Protein AF-A0A7C9U382-F1 (afdb_monomer_lite)

pLDDT: mean 83.64, std 16.19, range [42.72, 97.81]

Foldseek 3Di:
DCLCVPQPDDLVRLCVQLVHDSVVSVCLVVLVDADPDDPVSLVSNCVSSVHDPLVSCCSNPVVPNDDPVVVVVVVVVVVVVVVVPDDDDPPPDD

Secondary structure (DSSP, 8-state):
--SGGG--S-HHHHHHHHTS-HHHHHHHHTTS------HHHHHHHHHHHT--HHHHHHHH-GGG---HHHHHHHHHHHHHHHHTT---------

Sequence (94 aa):
MEYFSKVSFSQEEIASFVGVNRNTVSEWRNGRSIPNLDPARTARLCIAMKCSLQELVDLFQPEESTPSLELHEELEKITSKRKKRGRPFKKEES

Structure (mmCIF, N/CA/C/O backbone):
data_AF-A0A7C9U382-F1
#
_entry.id   AF-A0A7C9U382-F1
#
loop_
_atom_site.group_PDB
_atom_site.id
_atom_site.type_symbol
_atom_site.label_atom_id
_atom_site.label_alt_id
_atom_site.label_comp_id
_atom_site.label_asym_id
_atom_site.label_entity_id
_atom_site.label_seq_id
_atom_site.pdbx_PDB_ins_code
_atom_site.Cartn_x
_atom_site.Cartn_y
_atom_site.Cartn_z
_atom_site.occupancy
_atom_site.B_iso_or_equiv
_atom_site.auth_seq_id
_atom_site.auth_comp_id
_atom_site.auth_asym_id
_atom_site.auth_atom_id
_atom_site.pdbx_PDB_model_num
ATOM 1 N N . MET A 1 1 ? -10.417 -0.365 -13.628 1.00 55.59 1 MET A N 1
ATOM 2 C CA . MET A 1 1 ? -10.229 0.574 -12.502 1.00 55.59 1 MET A CA 1
ATOM 3 C C . MET A 1 1 ? -9.878 1.962 -13.033 1.00 55.59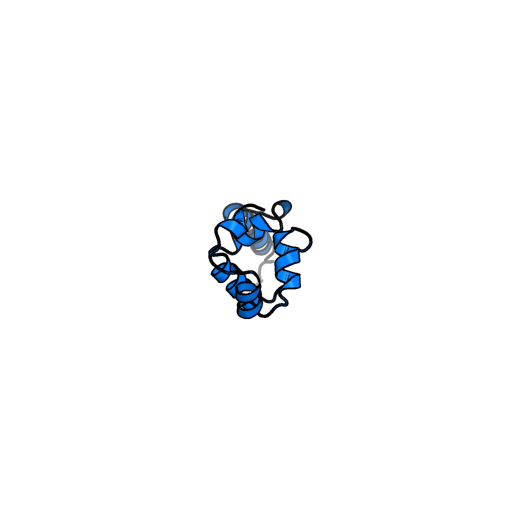 1 MET A C 1
ATOM 5 O O . MET A 1 1 ? -8.775 2.151 -13.534 1.00 55.59 1 MET A O 1
ATOM 9 N N . GLU A 1 2 ? -10.799 2.925 -12.943 1.00 55.25 2 GLU A N 1
ATOM 10 C CA . GLU A 1 2 ? -10.603 4.323 -13.388 1.00 55.25 2 GLU A CA 1
ATOM 11 C C . GLU A 1 2 ? -9.705 5.165 -12.458 1.00 55.25 2 GLU A C 1
ATOM 13 O O . GLU A 1 2 ? -9.418 6.319 -12.752 1.00 55.25 2 GLU A O 1
ATOM 18 N N . TYR A 1 3 ? -9.239 4.625 -11.328 1.00 61.91 3 TYR A N 1
ATOM 19 C CA . TYR A 1 3 ? -8.461 5.406 -10.359 1.00 61.91 3 TYR A CA 1
ATOM 20 C C . TYR A 1 3 ? -7.013 5.651 -10.818 1.00 61.91 3 TYR A C 1
ATOM 22 O O . TYR A 1 3 ? -6.491 6.759 -10.720 1.00 61.91 3 TYR A O 1
ATOM 30 N N . PHE A 1 4 ? -6.376 4.645 -11.428 1.00 65.81 4 PHE A N 1
ATOM 31 C CA . PHE A 1 4 ? -4.997 4.757 -11.920 1.00 65.81 4 PHE A CA 1
ATOM 32 C C . PHE A 1 4 ? -4.833 5.664 -13.145 1.00 65.81 4 PHE A C 1
ATOM 34 O O . PHE A 1 4 ? -3.707 6.035 -13.459 1.00 65.81 4 PHE A O 1
ATOM 41 N N . SER A 1 5 ? -5.909 6.019 -13.855 1.00 60.88 5 SER A N 1
ATOM 42 C CA . SER A 1 5 ? -5.825 6.959 -14.984 1.00 60.88 5 SER A CA 1
ATOM 43 C C . SER A 1 5 ? -5.667 8.414 -14.535 1.00 60.88 5 SER A C 1
ATOM 45 O O . SER A 1 5 ? -5.241 9.245 -15.330 1.00 60.88 5 SER A O 1
ATOM 47 N N . LYS A 1 6 ? -5.966 8.721 -13.265 1.00 67.38 6 LYS A N 1
ATOM 48 C CA . LYS A 1 6 ? -5.792 10.055 -12.668 1.00 67.38 6 LYS A CA 1
ATOM 49 C C . LYS A 1 6 ? -4.397 10.268 -12.068 1.00 67.38 6 LYS A C 1
ATOM 51 O O . LYS A 1 6 ? -4.067 11.381 -11.661 1.00 67.38 6 LYS A O 1
ATOM 56 N N . VAL A 1 7 ? -3.579 9.217 -12.005 1.00 75.31 7 VAL A N 1
ATOM 57 C CA . VAL A 1 7 ? -2.209 9.276 -11.486 1.00 75.31 7 VAL A CA 1
ATOM 58 C C . VAL A 1 7 ? -1.265 9.667 -12.624 1.00 75.31 7 VAL A C 1
ATOM 60 O O . VAL A 1 7 ? -1.318 9.096 -13.707 1.00 75.31 7 VAL A O 1
ATOM 63 N N . SER A 1 8 ? -0.387 10.642 -12.379 1.00 77.06 8 SER A N 1
ATOM 64 C CA . SER A 1 8 ? 0.557 11.165 -13.380 1.00 77.06 8 SER A CA 1
ATOM 65 C C . SER A 1 8 ? 1.748 10.244 -13.665 1.00 77.06 8 SER A C 1
ATOM 67 O O . SER A 1 8 ? 2.482 10.488 -14.615 1.00 77.06 8 SER A O 1
ATOM 69 N N . PHE A 1 9 ? 1.964 9.220 -12.840 1.00 85.31 9 PHE A N 1
ATOM 70 C CA . PHE A 1 9 ? 3.092 8.300 -12.956 1.00 85.31 9 PHE A CA 1
ATOM 71 C C . PHE A 1 9 ? 2.772 7.115 -13.874 1.00 85.31 9 PHE A C 1
ATOM 73 O O . PHE A 1 9 ? 1.695 6.515 -13.813 1.00 85.31 9 PHE A O 1
ATOM 80 N N . SER A 1 10 ? 3.751 6.726 -14.684 1.00 90.75 10 SER A N 1
ATOM 81 C CA . SER A 1 10 ? 3.739 5.480 -15.445 1.00 90.75 10 SER A CA 1
ATOM 82 C C . SER A 1 10 ? 3.840 4.248 -14.532 1.00 90.75 10 SER A C 1
ATOM 84 O O . SER A 1 10 ? 4.224 4.323 -13.364 1.00 90.75 10 SER A O 1
ATOM 86 N N . GLN A 1 11 ? 3.518 3.065 -15.072 1.00 90.69 11 GLN A N 1
ATOM 87 C CA . GLN A 1 11 ? 3.661 1.806 -14.324 1.00 90.69 11 GLN A CA 1
ATOM 88 C C . GLN A 1 11 ? 5.114 1.539 -13.908 1.00 90.69 11 GLN A C 1
ATOM 90 O O . GLN A 1 11 ? 5.340 0.973 -12.843 1.00 90.69 11 GLN A O 1
ATOM 95 N N . GLU A 1 12 ? 6.080 1.931 -14.741 1.00 95.12 12 GLU A N 1
ATOM 96 C CA . GLU A 1 12 ? 7.515 1.775 -14.475 1.00 95.12 12 GLU A CA 1
ATOM 97 C C . GLU A 1 12 ? 7.988 2.703 -13.360 1.00 95.12 12 GLU A C 1
ATOM 99 O O . GLU A 1 12 ? 8.697 2.254 -12.462 1.00 95.12 12 GLU A O 1
ATOM 104 N N . GLU A 1 13 ? 7.536 3.956 -13.350 1.00 95.25 13 GLU A N 1
ATOM 105 C CA . GLU A 1 13 ? 7.863 4.902 -12.279 1.00 95.25 13 GLU A CA 1
ATOM 106 C C . GLU A 1 13 ? 7.273 4.460 -10.937 1.00 95.25 13 GLU A C 1
ATOM 108 O O . GLU A 1 13 ? 7.981 4.457 -9.931 1.00 95.25 13 GLU A O 1
ATOM 113 N N . ILE A 1 14 ? 6.010 4.010 -10.918 1.00 94.44 14 ILE A N 1
ATOM 114 C CA . ILE A 1 14 ? 5.380 3.469 -9.702 1.00 94.44 14 ILE A CA 1
ATOM 115 C C . ILE A 1 14 ? 6.150 2.238 -9.217 1.00 94.44 14 ILE A C 1
ATOM 117 O O . ILE A 1 14 ? 6.473 2.135 -8.034 1.00 94.44 14 ILE A O 1
ATOM 121 N N . ALA A 1 15 ? 6.478 1.316 -10.125 1.00 96.19 15 ALA A N 1
ATOM 122 C CA . ALA A 1 15 ? 7.205 0.097 -9.794 1.00 96.19 15 ALA A CA 1
ATOM 123 C C . ALA A 1 15 ? 8.586 0.404 -9.202 1.00 96.19 15 ALA A C 1
ATOM 125 O O . ALA A 1 15 ? 8.923 -0.102 -8.131 1.00 96.19 15 ALA A O 1
ATOM 126 N N . SER A 1 16 ? 9.344 1.295 -9.845 1.00 97.56 16 SER A N 1
ATOM 127 C CA . SER A 1 16 ? 10.659 1.725 -9.374 1.00 97.56 16 SER A CA 1
ATOM 128 C C . SER A 1 16 ? 10.581 2.434 -8.022 1.00 97.56 16 SER A C 1
ATOM 130 O O . SER A 1 16 ? 11.414 2.189 -7.152 1.00 97.56 16 SER A O 1
ATOM 132 N N . PHE A 1 17 ? 9.588 3.304 -7.821 1.00 96.56 17 PHE A N 1
ATOM 133 C CA . PHE A 1 17 ? 9.432 4.051 -6.575 1.00 96.56 17 PHE A CA 1
ATOM 134 C C . PHE A 1 17 ? 9.069 3.134 -5.400 1.00 96.56 17 PHE A C 1
ATOM 136 O O . PHE A 1 17 ? 9.689 3.195 -4.333 1.00 96.56 17 PHE A O 1
ATOM 143 N N . VAL A 1 18 ? 8.099 2.240 -5.604 1.00 96.62 18 VAL A N 1
ATOM 144 C CA . VAL A 1 18 ? 7.639 1.280 -4.588 1.00 96.62 18 VAL A CA 1
ATOM 145 C C . VAL A 1 18 ? 8.666 0.161 -4.362 1.00 96.62 18 VAL A C 1
ATOM 147 O O . VAL A 1 18 ? 8.746 -0.379 -3.260 1.00 96.62 18 VAL A O 1
ATOM 150 N N . GLY A 1 19 ? 9.501 -0.144 -5.359 1.00 97.31 19 GLY A N 1
ATOM 151 C CA . GLY A 1 19 ? 10.505 -1.208 -5.302 1.00 97.31 19 GLY A CA 1
ATOM 152 C C . GLY A 1 19 ? 9.936 -2.583 -5.659 1.00 97.31 19 GLY A C 1
ATOM 153 O O . GLY A 1 19 ? 10.247 -3.571 -4.997 1.00 97.31 19 GLY A O 1
ATOM 154 N N . VAL A 1 20 ? 9.074 -2.642 -6.676 1.00 97.44 20 VAL A N 1
ATOM 155 C CA . VAL A 1 20 ? 8.471 -3.877 -7.206 1.00 97.44 20 VAL A CA 1
ATOM 156 C C . VAL A 1 20 ? 8.696 -3.989 -8.712 1.00 97.44 20 VAL A C 1
ATOM 158 O O . VAL A 1 20 ? 9.157 -3.052 -9.358 1.00 97.44 20 VAL A O 1
ATOM 161 N N . ASN A 1 21 ? 8.342 -5.130 -9.301 1.00 97.00 21 ASN A N 1
ATOM 162 C CA . ASN A 1 21 ? 8.393 -5.292 -10.751 1.00 97.00 21 ASN A CA 1
ATOM 163 C C . ASN A 1 21 ? 7.242 -4.538 -11.433 1.00 97.00 21 ASN A C 1
ATOM 165 O O . ASN A 1 21 ? 6.114 -4.521 -10.938 1.00 97.00 21 ASN A O 1
ATOM 169 N N . ARG A 1 22 ? 7.485 -4.007 -12.640 1.00 96.25 22 ARG A N 1
ATOM 170 C CA . ARG A 1 22 ? 6.438 -3.393 -13.482 1.00 96.25 22 ARG A CA 1
ATOM 171 C C . ARG A 1 22 ? 5.224 -4.314 -13.654 1.00 96.25 22 ARG A C 1
ATOM 173 O O . ARG A 1 22 ? 4.087 -3.850 -13.601 1.00 96.25 22 ARG A O 1
ATOM 180 N N . ASN A 1 23 ? 5.458 -5.618 -13.842 1.00 96.50 23 ASN A N 1
ATOM 181 C CA . ASN A 1 23 ? 4.376 -6.588 -14.008 1.00 96.50 23 ASN A CA 1
ATOM 182 C C . ASN A 1 23 ? 3.461 -6.643 -12.776 1.00 96.50 23 ASN A C 1
ATOM 184 O O . ASN A 1 23 ? 2.249 -6.685 -12.934 1.00 96.50 23 ASN A O 1
ATOM 188 N N . THR A 1 24 ? 4.021 -6.536 -11.569 1.00 96.38 24 THR A N 1
ATOM 189 C CA . THR A 1 24 ? 3.256 -6.483 -10.316 1.00 96.38 24 THR A CA 1
ATOM 190 C C . THR A 1 24 ? 2.292 -5.294 -10.305 1.00 96.38 24 THR A C 1
ATOM 192 O O . THR A 1 24 ? 1.106 -5.464 -10.042 1.00 96.38 24 THR A O 1
ATOM 195 N N . VAL A 1 25 ? 2.757 -4.103 -10.702 1.00 94.81 25 VAL A N 1
ATOM 196 C CA . VAL A 1 25 ? 1.892 -2.914 -10.833 1.00 94.81 25 VAL A CA 1
ATOM 197 C C . VAL A 1 25 ? 0.822 -3.117 -11.908 1.00 94.81 25 VAL A C 1
ATOM 199 O O . VAL A 1 25 ? -0.319 -2.687 -11.744 1.00 94.81 25 VAL A O 1
ATOM 202 N N . SER A 1 26 ? 1.159 -3.785 -13.012 1.00 93.62 26 SER A N 1
ATOM 203 C CA . SER A 1 26 ? 0.184 -4.131 -14.050 1.00 93.62 26 SER A CA 1
ATOM 204 C C . SER A 1 26 ? -0.904 -5.066 -13.517 1.00 93.62 26 SER A C 1
ATOM 206 O O . SER A 1 26 ? -2.083 -4.855 -13.795 1.00 93.62 26 SER A O 1
ATOM 208 N N . GLU A 1 27 ? -0.553 -6.078 -12.726 1.00 95.00 27 GLU A N 1
ATOM 209 C CA . GLU A 1 27 ? -1.533 -6.976 -12.111 1.00 95.00 27 GLU A CA 1
ATOM 210 C C . GLU A 1 27 ? -2.455 -6.249 -11.134 1.00 95.00 27 GLU A C 1
ATOM 212 O O . GLU A 1 27 ? -3.671 -6.400 -11.255 1.00 95.00 27 GLU A O 1
ATOM 217 N N . TRP A 1 28 ? -1.909 -5.382 -10.278 1.00 94.38 28 TRP A N 1
ATOM 218 C CA . TRP A 1 28 ? -2.692 -4.527 -9.380 1.00 94.38 28 TRP A CA 1
ATOM 219 C C . TRP A 1 28 ? -3.699 -3.664 -10.141 1.00 94.38 28 TRP A C 1
ATOM 221 O O . TRP A 1 28 ? -4.887 -3.657 -9.833 1.00 94.38 28 TRP A O 1
ATOM 231 N N . ARG A 1 29 ? -3.255 -2.984 -11.204 1.00 89.56 29 ARG A N 1
ATOM 232 C CA . ARG A 1 29 ? -4.121 -2.117 -12.024 1.00 89.56 29 ARG A CA 1
ATOM 233 C C . ARG A 1 29 ? -5.253 -2.861 -12.724 1.00 89.56 29 ARG A C 1
ATOM 235 O O . ARG A 1 29 ? -6.298 -2.270 -12.999 1.00 89.56 29 ARG A O 1
ATOM 242 N N . ASN A 1 30 ? -5.020 -4.128 -13.049 1.00 90.38 30 ASN A N 1
ATOM 243 C CA . ASN A 1 30 ? -5.999 -5.001 -13.682 1.00 90.38 30 ASN A CA 1
ATOM 244 C C . ASN A 1 30 ? -6.850 -5.773 -12.659 1.00 90.38 30 ASN A C 1
ATOM 246 O O . ASN A 1 30 ? -7.667 -6.589 -13.072 1.00 90.38 30 ASN A O 1
ATOM 250 N N . GLY A 1 31 ? -6.658 -5.548 -11.353 1.00 90.00 31 GLY A N 1
ATOM 251 C CA . GLY A 1 31 ? -7.369 -6.266 -10.292 1.00 90.00 31 GLY A CA 1
ATOM 252 C C . GLY A 1 31 ? -7.040 -7.758 -10.226 1.00 90.00 31 GLY A C 1
ATOM 253 O O . GLY A 1 31 ? -7.840 -8.536 -9.722 1.00 90.00 31 GLY A O 1
ATOM 254 N N . ARG A 1 32 ? -5.889 -8.179 -10.769 1.00 93.25 32 ARG A N 1
ATOM 255 C CA . ARG A 1 32 ? -5.457 -9.589 -10.760 1.00 93.25 32 ARG A CA 1
ATOM 256 C C . ARG A 1 32 ? -4.793 -10.000 -9.448 1.00 93.25 32 ARG A C 1
ATOM 258 O O . ARG A 1 32 ? -4.721 -11.187 -9.155 1.00 93.25 32 ARG A O 1
ATOM 265 N N . SER A 1 33 ? -4.297 -9.036 -8.681 1.00 94.19 33 SER A N 1
ATOM 266 C CA . SER A 1 33 ? -3.690 -9.253 -7.370 1.00 94.19 33 SER A CA 1
ATOM 267 C C . SER A 1 33 ? -3.818 -8.004 -6.500 1.00 94.19 33 SER A C 1
ATOM 269 O O . SER A 1 33 ? -4.032 -6.901 -7.011 1.00 94.19 33 SER A O 1
ATOM 271 N N . ILE A 1 34 ? -3.662 -8.183 -5.188 1.00 93.50 34 ILE A N 1
ATOM 272 C CA . ILE A 1 34 ? -3.622 -7.098 -4.202 1.00 93.50 34 ILE A CA 1
ATOM 273 C C . ILE A 1 34 ? -2.171 -6.810 -3.761 1.00 93.50 34 ILE A C 1
ATOM 275 O O . ILE A 1 34 ? -1.326 -7.714 -3.803 1.00 93.50 34 ILE A O 1
ATOM 279 N N . PRO A 1 35 ? -1.833 -5.574 -3.346 1.00 93.62 35 PRO A N 1
ATOM 280 C CA . PRO A 1 35 ? -0.506 -5.252 -2.832 1.00 93.62 35 PRO A CA 1
ATOM 281 C C . PRO A 1 35 ? -0.228 -5.957 -1.499 1.00 93.62 35 PRO A C 1
ATOM 283 O O . PRO A 1 35 ? -0.792 -5.607 -0.469 1.00 93.62 35 PRO A O 1
ATOM 286 N N . ASN A 1 36 ? 0.695 -6.919 -1.506 1.00 94.56 36 ASN A N 1
ATOM 287 C CA . ASN A 1 36 ? 1.250 -7.513 -0.289 1.00 94.56 36 ASN A CA 1
ATOM 288 C C . ASN A 1 36 ? 2.644 -6.924 -0.035 1.00 94.56 36 ASN A C 1
ATOM 290 O O . ASN A 1 36 ? 3.642 -7.383 -0.596 1.00 94.56 36 ASN A O 1
ATOM 294 N N . LEU A 1 37 ? 2.691 -5.840 0.737 1.00 95.62 37 LEU A N 1
ATOM 295 C CA . LEU A 1 37 ? 3.868 -4.996 0.923 1.00 95.62 37 LEU A CA 1
ATOM 296 C C . LEU A 1 37 ? 4.144 -4.778 2.414 1.00 95.62 37 LEU A C 1
ATOM 298 O O . LEU A 1 37 ? 3.225 -4.734 3.230 1.00 95.62 37 LEU A O 1
ATOM 302 N N . ASP A 1 38 ? 5.417 -4.596 2.771 1.00 97.38 38 ASP A N 1
ATOM 303 C CA . ASP A 1 38 ? 5.775 -4.106 4.101 1.00 97.38 38 ASP A CA 1
ATOM 304 C C . ASP A 1 38 ? 5.326 -2.639 4.292 1.00 97.38 38 ASP A C 1
ATOM 306 O O . ASP A 1 38 ? 5.125 -1.923 3.303 1.00 97.38 38 ASP A O 1
ATOM 310 N N . PRO A 1 39 ? 5.213 -2.146 5.541 1.00 97.69 39 PRO A N 1
ATOM 311 C CA . PRO A 1 39 ? 4.684 -0.809 5.810 1.00 97.69 39 PRO A CA 1
ATOM 312 C C . PRO A 1 39 ? 5.405 0.328 5.074 1.00 97.69 39 PRO A C 1
ATOM 314 O O . PRO A 1 39 ? 4.761 1.294 4.662 1.00 97.69 39 PRO A O 1
ATOM 317 N N . ALA A 1 40 ? 6.725 0.224 4.868 1.00 97.81 40 ALA A N 1
ATOM 318 C CA . ALA A 1 40 ? 7.484 1.268 4.185 1.00 97.81 40 ALA A CA 1
ATOM 319 C C . ALA A 1 40 ? 7.131 1.323 2.693 1.00 97.81 40 ALA A C 1
ATOM 321 O O . ALA A 1 40 ? 6.958 2.409 2.136 1.00 97.81 40 ALA A O 1
ATOM 322 N N . ARG A 1 41 ? 6.975 0.166 2.040 1.00 97.44 41 ARG A N 1
ATOM 323 C CA . ARG A 1 41 ? 6.527 0.098 0.640 1.00 97.44 41 ARG A CA 1
ATOM 324 C C . ARG A 1 41 ? 5.057 0.473 0.481 1.00 97.44 41 ARG A C 1
ATOM 326 O O . ARG A 1 41 ? 4.730 1.169 -0.478 1.00 97.44 41 ARG A O 1
ATOM 333 N N . THR A 1 42 ? 4.194 0.101 1.426 1.00 97.12 42 THR A N 1
ATOM 334 C CA . THR A 1 42 ? 2.787 0.534 1.438 1.00 97.12 42 THR A CA 1
ATOM 335 C C . THR A 1 42 ? 2.683 2.056 1.499 1.00 97.12 42 THR A C 1
ATOM 337 O O . THR A 1 42 ? 1.971 2.652 0.696 1.00 97.12 42 THR A O 1
ATOM 340 N N . ALA A 1 43 ? 3.468 2.713 2.362 1.00 97.12 43 ALA A N 1
ATOM 341 C CA . ALA A 1 43 ? 3.504 4.174 2.430 1.00 97.12 43 ALA A CA 1
ATOM 342 C C . ALA A 1 43 ? 3.928 4.815 1.095 1.00 97.12 43 ALA A C 1
ATOM 344 O O . ALA A 1 43 ? 3.320 5.789 0.649 1.00 97.12 43 ALA A O 1
ATOM 345 N N . ARG A 1 44 ? 4.933 4.246 0.414 1.00 96.56 44 ARG A N 1
ATOM 346 C CA . ARG A 1 44 ? 5.342 4.704 -0.925 1.00 96.56 44 ARG A CA 1
ATOM 347 C C . ARG A 1 44 ? 4.228 4.539 -1.953 1.00 96.56 44 ARG A C 1
ATOM 349 O O . ARG A 1 44 ? 4.021 5.443 -2.758 1.00 96.56 44 ARG A O 1
ATOM 356 N N . LEU A 1 45 ? 3.509 3.418 -1.922 1.00 94.94 45 LEU A N 1
ATOM 357 C CA . LEU A 1 45 ? 2.383 3.183 -2.822 1.00 94.94 45 LEU A CA 1
ATOM 358 C C . LEU A 1 45 ? 1.274 4.223 -2.607 1.00 94.94 45 LEU A C 1
ATOM 360 O O . LEU A 1 45 ? 0.843 4.837 -3.580 1.00 94.94 45 LEU A O 1
ATOM 364 N N . CYS A 1 46 ? 0.893 4.494 -1.353 1.00 94.56 46 CYS A N 1
ATOM 365 C CA . CYS A 1 46 ? -0.077 5.539 -1.010 1.00 94.56 46 CYS A CA 1
ATOM 366 C C . CYS A 1 46 ? 0.335 6.913 -1.566 1.00 94.56 46 CYS A C 1
ATOM 368 O O . CYS A 1 46 ? -0.464 7.598 -2.202 1.00 94.56 46 CYS A O 1
ATOM 370 N N . ILE A 1 47 ? 1.607 7.296 -1.398 1.00 94.19 47 ILE A N 1
ATOM 371 C CA . ILE A 1 47 ? 2.140 8.568 -1.915 1.00 94.19 47 ILE A CA 1
ATOM 372 C C . ILE A 1 47 ? 2.094 8.607 -3.447 1.00 94.19 47 ILE A C 1
ATOM 374 O O . ILE A 1 47 ? 1.640 9.598 -4.020 1.00 94.19 47 ILE A O 1
ATOM 378 N N . ALA A 1 48 ? 2.532 7.537 -4.118 1.00 92.25 48 ALA A N 1
ATOM 379 C CA . ALA A 1 48 ? 2.523 7.454 -5.579 1.00 92.25 48 ALA A CA 1
ATOM 380 C C . ALA A 1 48 ? 1.100 7.542 -6.150 1.00 92.25 48 ALA A C 1
ATOM 382 O O . ALA A 1 48 ? 0.883 8.181 -7.180 1.00 92.25 48 ALA A O 1
ATOM 383 N N . MET A 1 49 ? 0.131 6.935 -5.462 1.00 89.50 49 MET A N 1
ATOM 384 C CA . MET A 1 49 ? -1.284 6.952 -5.833 1.00 89.50 49 MET A CA 1
ATOM 385 C C . MET A 1 49 ? -2.041 8.192 -5.347 1.00 89.50 49 MET A C 1
ATOM 387 O O . MET A 1 49 ? -3.174 8.399 -5.772 1.00 89.50 49 MET A O 1
ATOM 391 N N . LYS A 1 50 ? -1.415 9.032 -4.510 1.00 91.00 50 LYS A N 1
ATOM 392 C CA . LYS A 1 50 ? -2.025 10.205 -3.865 1.00 91.00 50 LYS A CA 1
ATOM 393 C C . LYS A 1 50 ? -3.300 9.864 -3.087 1.00 91.00 50 LYS A C 1
ATOM 395 O O . LYS A 1 50 ? -4.264 10.623 -3.125 1.00 91.00 50 LYS A O 1
ATOM 400 N N . CYS A 1 51 ? -3.285 8.740 -2.379 1.00 90.50 51 CYS A N 1
ATOM 401 C CA . CYS A 1 51 ? -4.394 8.288 -1.549 1.00 90.50 51 CYS A CA 1
ATOM 402 C C . CYS A 1 51 ? -3.928 8.014 -0.115 1.00 90.50 51 CYS A C 1
ATOM 404 O O . CYS A 1 51 ? -2.743 7.804 0.159 1.00 90.50 51 CYS A O 1
ATOM 406 N N . SER A 1 52 ? -4.870 8.021 0.816 1.00 93.06 52 SER A N 1
ATOM 407 C CA . SER A 1 52 ? -4.688 7.530 2.176 1.00 93.06 52 SER A CA 1
ATOM 408 C C . SER A 1 52 ? -4.618 6.000 2.210 1.00 93.06 52 SER A C 1
ATOM 410 O O . SER A 1 52 ? -4.935 5.316 1.235 1.00 93.06 52 SER A O 1
ATOM 412 N N . LEU A 1 53 ? -4.208 5.444 3.354 1.00 92.56 53 LEU A N 1
ATOM 413 C CA . LEU A 1 53 ? -4.236 3.994 3.556 1.00 92.56 53 LEU A CA 1
ATOM 414 C C . LEU A 1 53 ? -5.668 3.442 3.503 1.00 92.56 53 LEU A C 1
ATOM 416 O O . LEU A 1 53 ? -5.863 2.373 2.944 1.00 92.56 53 LEU A O 1
ATOM 420 N N . GLN A 1 54 ? -6.655 4.171 4.037 1.00 91.44 54 GLN A N 1
ATOM 421 C CA . GLN A 1 54 ? -8.056 3.748 3.982 1.00 91.44 54 GLN A CA 1
ATOM 422 C C . GLN A 1 54 ? -8.542 3.673 2.534 1.00 91.44 54 GLN A C 1
ATOM 424 O O . GLN A 1 54 ? -9.033 2.638 2.112 1.00 91.44 54 GLN A O 1
ATOM 429 N N . GLU A 1 55 ? -8.297 4.720 1.744 1.00 91.12 55 GLU A N 1
ATOM 430 C CA . GLU A 1 55 ? -8.634 4.709 0.316 1.00 91.12 55 GLU A CA 1
ATOM 431 C C . GLU A 1 55 ? -7.900 3.588 -0.433 1.00 91.12 55 GLU A C 1
ATOM 433 O O . GLU A 1 55 ? -8.442 3.014 -1.371 1.00 91.12 55 GLU A O 1
ATOM 438 N N . LEU A 1 56 ? -6.677 3.232 -0.022 1.00 91.69 56 LEU A N 1
ATOM 439 C CA . LEU A 1 56 ? -5.976 2.081 -0.590 1.00 91.69 56 LEU A CA 1
ATOM 440 C C . LEU A 1 56 ? -6.705 0.759 -0.283 1.00 91.69 56 LEU A C 1
ATOM 442 O O . LEU A 1 56 ? -6.795 -0.092 -1.168 1.00 91.69 56 LEU A O 1
ATOM 446 N N . VAL A 1 57 ? -7.239 0.590 0.933 1.00 92.25 57 VAL A N 1
ATOM 447 C CA . VAL A 1 57 ? -8.089 -0.561 1.293 1.00 92.25 57 VAL A CA 1
ATOM 448 C C . VAL A 1 57 ? -9.359 -0.551 0.446 1.00 92.25 57 VAL A C 1
ATOM 450 O O . VAL A 1 57 ? -9.652 -1.555 -0.191 1.00 92.25 57 VAL A O 1
ATOM 453 N N . ASP A 1 58 ? -10.033 0.591 0.322 1.00 90.88 58 ASP A N 1
ATOM 454 C CA . ASP A 1 58 ? -11.253 0.734 -0.485 1.00 90.88 58 ASP A CA 1
ATOM 455 C C . ASP A 1 58 ? -11.034 0.345 -1.959 1.00 90.88 58 ASP A C 1
ATOM 457 O O . ASP A 1 58 ? -11.938 -0.161 -2.624 1.00 90.88 58 ASP A O 1
ATOM 461 N N . LEU A 1 59 ? -9.826 0.575 -2.487 1.00 88.94 59 LEU A N 1
ATOM 462 C CA . LEU A 1 59 ? -9.469 0.277 -3.876 1.00 88.94 59 LEU A CA 1
ATOM 463 C C . LEU A 1 59 ? -9.158 -1.201 -4.136 1.00 88.94 59 LEU A C 1
ATOM 465 O O . LEU A 1 59 ? -9.434 -1.687 -5.235 1.00 88.94 59 LEU A O 1
ATOM 469 N N . PHE A 1 60 ? -8.535 -1.892 -3.179 1.00 90.75 60 PHE A N 1
ATOM 470 C CA . PHE A 1 60 ? -8.021 -3.254 -3.377 1.00 90.75 60 PHE A CA 1
ATOM 471 C C . PHE A 1 60 ? -8.784 -4.331 -2.607 1.00 90.75 60 PHE A C 1
ATOM 473 O O . PHE A 1 60 ? -8.725 -5.491 -3.002 1.00 90.75 60 PHE A O 1
ATOM 480 N N . GLN A 1 61 ? -9.460 -3.958 -1.523 1.00 89.50 61 GLN A N 1
ATOM 481 C CA . GLN A 1 61 ? -10.180 -4.837 -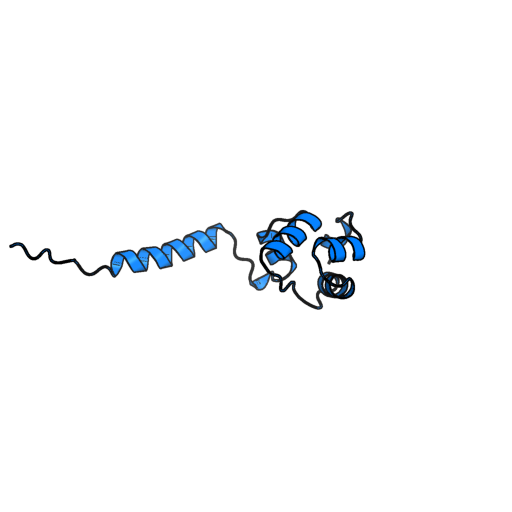0.599 1.00 89.50 61 GLN A CA 1
ATOM 482 C C . GLN A 1 61 ? -11.450 -4.123 -0.084 1.00 89.50 61 GLN A C 1
ATOM 484 O O . GLN A 1 61 ? -11.573 -3.867 1.116 1.00 89.50 61 GLN A O 1
ATOM 489 N N . PRO A 1 62 ? -12.391 -3.746 -0.971 1.00 86.75 62 PRO A N 1
ATOM 490 C CA . PRO A 1 62 ? -13.573 -2.972 -0.591 1.00 86.75 62 PRO A CA 1
ATOM 491 C C . PRO A 1 62 ? -14.471 -3.702 0.418 1.00 86.75 62 PRO A C 1
ATOM 493 O O . PRO A 1 62 ? -15.110 -3.052 1.237 1.00 86.75 62 PRO A O 1
ATOM 496 N N . GLU A 1 63 ? -14.506 -5.037 0.400 1.00 86.94 63 GLU A N 1
ATOM 497 C CA . GLU A 1 63 ? -15.217 -5.844 1.398 1.00 86.94 63 GLU A CA 1
ATOM 498 C C . GLU A 1 63 ? -14.630 -5.758 2.817 1.00 86.94 63 GLU A C 1
ATOM 500 O O . GLU A 1 63 ? -15.351 -5.996 3.783 1.00 86.94 63 GLU A O 1
ATOM 505 N N . GLU A 1 64 ? -13.351 -5.397 2.952 1.00 83.81 64 GLU A N 1
ATOM 506 C CA . GLU A 1 64 ? -12.684 -5.165 4.240 1.00 83.81 64 GLU A CA 1
ATOM 507 C C . GLU A 1 64 ? -12.603 -3.671 4.594 1.00 83.81 64 GLU A C 1
ATOM 509 O O . GLU A 1 64 ? -11.961 -3.286 5.575 1.00 83.81 64 GLU A O 1
ATOM 514 N N . SER A 1 65 ? -13.247 -2.808 3.801 1.00 85.25 65 SER A N 1
ATOM 515 C CA . SER A 1 65 ? -13.323 -1.383 4.094 1.00 85.25 65 SER A CA 1
ATOM 516 C C . SER A 1 65 ? -14.219 -1.137 5.304 1.00 85.25 65 SER A C 1
ATOM 518 O O . SER A 1 65 ? -15.442 -1.040 5.207 1.00 85.25 65 SER A O 1
ATOM 520 N N . THR A 1 66 ? -13.585 -1.015 6.465 1.00 85.56 66 THR A N 1
ATOM 521 C CA . THR A 1 66 ? -14.243 -0.561 7.688 1.00 85.56 66 THR A CA 1
ATOM 522 C C . THR A 1 66 ? -13.864 0.898 7.945 1.00 85.56 66 THR A C 1
ATOM 524 O O . THR A 1 66 ? -12.672 1.197 8.076 1.00 85.56 66 THR A O 1
ATOM 527 N N . PRO A 1 67 ? -14.831 1.829 8.044 1.00 85.38 67 PRO A N 1
ATOM 528 C CA . PRO A 1 67 ? -14.551 3.215 8.396 1.00 85.38 67 PRO A CA 1
ATOM 529 C C . PRO A 1 67 ? -13.857 3.332 9.758 1.00 85.38 67 PRO A C 1
ATOM 531 O O . PRO A 1 67 ? -14.131 2.572 10.689 1.00 85.38 67 PRO A O 1
ATOM 534 N N . SER A 1 68 ? -13.015 4.355 9.919 1.00 80.62 68 SER A N 1
ATOM 535 C CA . SER A 1 68 ? -12.261 4.584 11.162 1.00 80.62 68 SER A CA 1
ATOM 536 C C . SER A 1 68 ? -13.146 4.656 12.414 1.00 80.62 68 SER A C 1
ATOM 538 O O . SER A 1 68 ? -12.742 4.181 13.474 1.00 80.62 68 SER A O 1
ATOM 540 N N . LEU A 1 69 ? -14.361 5.202 12.296 1.00 81.81 69 LEU A N 1
ATOM 541 C CA . LEU A 1 69 ? -15.336 5.295 13.388 1.00 81.81 69 LEU A CA 1
ATOM 542 C C . LEU A 1 69 ? -15.735 3.916 13.934 1.00 81.81 69 LEU A C 1
ATOM 544 O O . LEU A 1 69 ? -15.712 3.709 15.145 1.00 81.81 69 LEU A O 1
ATOM 548 N N . GLU A 1 70 ? -16.036 2.961 13.055 1.00 88.44 70 GLU A N 1
ATOM 549 C CA . GLU A 1 70 ? -16.432 1.606 13.452 1.00 88.44 70 GLU A CA 1
ATOM 550 C C . GLU A 1 70 ? -15.261 0.842 14.087 1.00 88.44 70 GLU A C 1
ATOM 552 O O . GLU A 1 70 ? -15.440 0.155 15.096 1.00 88.44 70 GLU A O 1
ATOM 557 N N . LEU A 1 71 ? -14.041 1.038 13.571 1.00 87.25 71 LEU A N 1
ATOM 558 C CA . LEU A 1 71 ? -12.823 0.468 14.157 1.00 87.25 71 LEU A CA 1
ATOM 559 C C . LEU A 1 71 ? -12.559 1.001 15.575 1.00 87.25 71 LEU A C 1
ATOM 561 O O . LEU A 1 71 ? -12.159 0.242 16.464 1.00 87.25 71 LEU A O 1
ATOM 565 N N . HIS A 1 72 ? -12.796 2.295 15.814 1.00 88.69 72 HIS A N 1
ATOM 566 C CA . HIS A 1 72 ? -12.687 2.879 17.152 1.00 88.69 72 HIS A CA 1
ATOM 567 C C . HIS A 1 72 ? -13.708 2.268 18.115 1.00 88.69 72 HIS A C 1
ATOM 569 O O . HIS A 1 72 ? -13.328 1.861 19.215 1.00 88.69 72 HIS A O 1
ATOM 575 N N . GLU A 1 73 ? -14.969 2.125 17.699 1.00 91.44 73 GLU A N 1
ATOM 576 C CA . GLU A 1 73 ? -15.989 1.463 18.516 1.00 91.44 73 GLU A CA 1
ATOM 577 C C . GLU A 1 73 ? -15.634 0.005 18.831 1.00 91.44 73 GLU A C 1
ATOM 579 O O . GLU A 1 73 ? -15.850 -0.474 19.949 1.00 91.44 73 GLU A O 1
ATOM 584 N N . GLU A 1 74 ? -15.105 -0.734 17.855 1.00 89.50 74 GLU A N 1
ATOM 585 C CA . GLU A 1 74 ? -14.671 -2.114 18.054 1.00 89.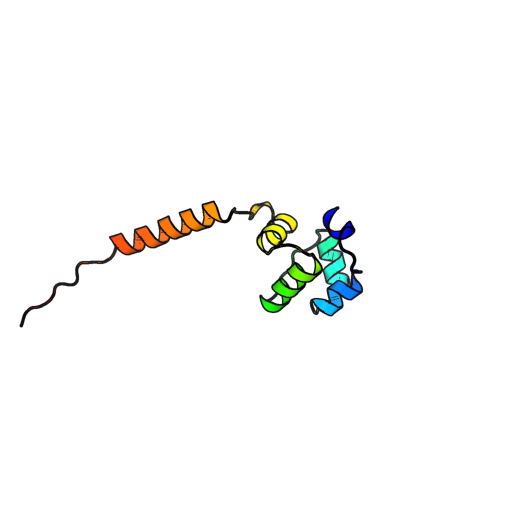50 74 GLU A CA 1
ATOM 586 C C . GLU A 1 74 ? -13.539 -2.195 19.087 1.00 89.50 74 GLU A C 1
ATOM 588 O O . GLU A 1 74 ? -13.607 -2.982 20.042 1.00 89.50 74 GLU A O 1
ATOM 593 N N . LEU A 1 75 ? -12.536 -1.322 18.966 1.00 89.12 75 LEU A N 1
ATOM 594 C CA . LEU A 1 75 ? -11.436 -1.232 19.919 1.00 89.12 75 LEU A CA 1
ATOM 595 C C . LEU A 1 75 ? -11.928 -0.857 21.325 1.00 89.12 75 LEU A C 1
ATOM 597 O O . LEU A 1 75 ? -11.483 -1.444 22.319 1.00 89.12 75 LEU A O 1
ATOM 601 N N . GLU A 1 76 ? -12.879 0.068 21.441 1.00 92.69 76 GLU A N 1
ATOM 602 C CA . GLU A 1 76 ? -13.511 0.427 22.714 1.00 92.69 76 GLU A CA 1
ATOM 603 C C . GLU A 1 76 ? -14.263 -0.753 23.344 1.00 92.69 76 GLU A C 1
ATOM 605 O O . GLU A 1 76 ? -14.142 -0.997 24.551 1.00 92.69 76 GLU A O 1
ATOM 610 N N . LYS A 1 77 ? -14.986 -1.550 22.546 1.00 90.31 77 LYS A N 1
ATOM 611 C CA . LYS A 1 77 ? -15.669 -2.771 23.013 1.00 90.31 77 LYS A CA 1
ATOM 612 C C . LYS A 1 77 ? -14.659 -3.803 23.529 1.00 90.31 77 LYS A C 1
ATOM 614 O O . LYS A 1 77 ? -14.888 -4.423 24.574 1.00 90.31 77 LYS A O 1
ATOM 619 N N . ILE A 1 78 ? -13.528 -3.979 22.841 1.00 89.69 78 ILE A N 1
ATOM 620 C CA . ILE A 1 78 ? -12.453 -4.902 23.246 1.00 89.69 78 ILE A CA 1
ATOM 621 C C . ILE A 1 78 ? -11.780 -4.428 24.543 1.00 89.69 78 ILE A C 1
ATOM 623 O O . ILE A 1 78 ? -11.586 -5.212 25.480 1.00 89.69 78 ILE A O 1
ATOM 627 N N . THR A 1 79 ? -11.441 -3.144 24.634 1.00 89.38 79 THR A N 1
ATOM 628 C CA . THR A 1 79 ? -10.736 -2.571 25.792 1.00 89.38 79 THR A CA 1
ATOM 629 C C . THR A 1 79 ? -11.636 -2.457 27.028 1.00 89.38 79 THR A C 1
ATOM 631 O O . THR A 1 79 ? -11.201 -2.783 28.137 1.00 89.38 79 THR A O 1
ATOM 634 N N . SER A 1 80 ? -12.923 -2.140 26.860 1.00 76.50 80 SER A N 1
ATOM 635 C CA . SER A 1 80 ? -13.918 -2.123 27.945 1.00 76.50 80 SER A CA 1
ATOM 636 C C . SER A 1 80 ? -14.140 -3.506 28.566 1.00 76.50 80 SER A C 1
ATOM 638 O O . SER A 1 80 ? -14.304 -3.629 29.786 1.00 76.50 80 SER A O 1
ATOM 640 N N . LYS A 1 81 ? -14.072 -4.577 27.761 1.00 62.91 81 LYS A N 1
ATOM 641 C CA . LYS A 1 81 ? -14.107 -5.963 28.262 1.00 62.91 81 LYS A CA 1
ATOM 642 C C . LYS A 1 81 ? -12.891 -6.301 29.134 1.00 62.91 81 LYS A C 1
ATOM 644 O O . LYS A 1 81 ? -13.043 -7.062 30.087 1.00 62.91 81 LYS A O 1
ATOM 649 N N . ARG A 1 82 ? -11.703 -5.735 28.870 1.00 59.72 82 ARG A N 1
ATOM 650 C CA . ARG A 1 82 ? -10.509 -5.937 29.721 1.00 59.72 82 ARG A CA 1
ATOM 651 C C . ARG A 1 82 ? -10.662 -5.271 31.092 1.00 59.72 82 ARG A C 1
ATOM 653 O O . ARG A 1 82 ? -10.360 -5.904 32.100 1.00 59.72 82 ARG A O 1
ATOM 660 N N . LYS A 1 83 ? -11.205 -4.048 31.155 1.00 56.03 83 LYS A N 1
ATOM 661 C CA . LYS A 1 83 ? -11.388 -3.299 32.417 1.00 56.03 83 LYS A CA 1
ATOM 662 C C . LYS A 1 83 ? -12.362 -3.975 33.391 1.00 56.03 83 LYS A C 1
ATOM 664 O O . LYS A 1 83 ? -12.143 -3.929 34.595 1.00 56.03 83 LYS A O 1
ATOM 669 N N . LYS A 1 84 ? -13.386 -4.673 32.885 1.00 54.34 84 LYS A N 1
ATOM 670 C CA . LYS A 1 84 ? -14.334 -5.449 33.713 1.00 54.34 84 LYS A CA 1
ATOM 671 C C . LYS A 1 84 ? -13.795 -6.805 34.198 1.00 54.34 84 LYS A C 1
ATOM 673 O O . LYS A 1 84 ? -14.390 -7.396 35.091 1.00 54.34 84 LYS A O 1
ATOM 678 N N . ARG A 1 85 ? -12.689 -7.311 33.633 1.00 51.88 85 ARG A N 1
ATOM 679 C CA . ARG A 1 85 ? -12.074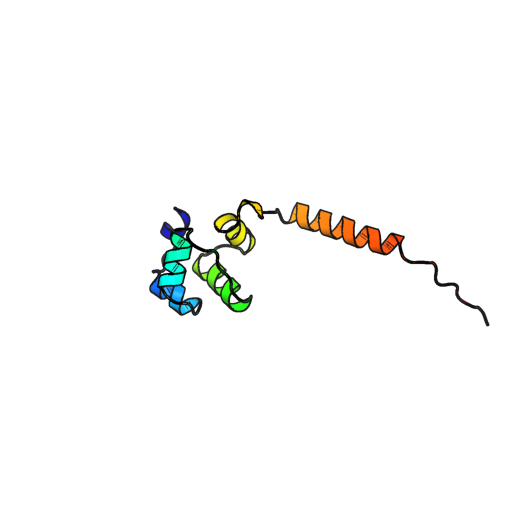 -8.604 34.011 1.00 51.88 85 ARG A CA 1
ATOM 680 C C . ARG A 1 85 ? -10.915 -8.468 35.008 1.00 51.88 85 ARG A C 1
ATOM 682 O O . ARG A 1 85 ? -10.352 -9.481 35.415 1.00 51.88 85 ARG A O 1
ATOM 689 N N . GLY A 1 86 ? -10.569 -7.247 35.423 1.00 52.69 86 GLY A N 1
ATOM 690 C CA . GLY A 1 86 ? -9.597 -6.994 36.486 1.00 52.69 86 GLY A CA 1
ATOM 691 C C . GLY A 1 86 ? -10.144 -7.420 37.850 1.00 52.69 86 GLY A C 1
ATOM 692 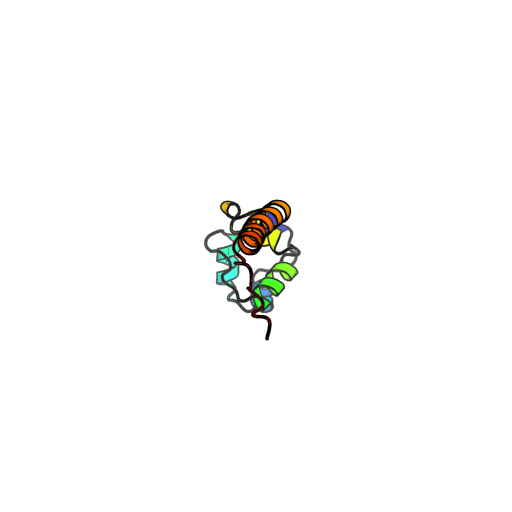O O . GLY A 1 86 ? -10.890 -6.680 38.483 1.00 52.69 86 GLY A O 1
ATOM 693 N N . ARG A 1 87 ? -9.778 -8.629 38.285 1.00 47.09 87 ARG A N 1
ATOM 694 C CA . ARG A 1 87 ? -9.956 -9.154 39.649 1.00 47.09 87 ARG A CA 1
ATOM 695 C C . ARG A 1 87 ? -9.439 -8.125 40.676 1.00 47.09 87 ARG A C 1
ATOM 697 O O . ARG A 1 87 ? -8.361 -7.575 40.445 1.00 47.09 87 ARG A O 1
ATOM 704 N N . PRO A 1 88 ? -10.138 -7.866 41.798 1.00 47.44 88 PRO A N 1
ATOM 705 C CA . PRO A 1 88 ? -9.636 -6.946 42.811 1.00 47.44 88 PRO A CA 1
ATOM 706 C C . PRO A 1 88 ? -8.325 -7.492 43.385 1.00 47.44 88 PRO A C 1
ATOM 708 O O . PRO A 1 88 ? -8.278 -8.614 43.892 1.00 47.44 88 PRO A O 1
ATOM 711 N N . PHE A 1 89 ? -7.258 -6.699 43.284 1.00 46.09 89 PHE A N 1
ATOM 712 C CA . PHE A 1 89 ? -6.032 -6.912 44.045 1.00 46.09 89 PHE A CA 1
ATOM 713 C C . PHE A 1 89 ? -6.393 -6.718 45.523 1.00 46.09 89 PHE A C 1
ATOM 715 O O . PHE A 1 89 ? -6.629 -5.591 45.961 1.00 46.09 89 PHE A O 1
ATOM 722 N N . LYS A 1 90 ? -6.492 -7.812 46.288 1.00 47.94 90 LYS A N 1
ATOM 723 C CA . LYS A 1 90 ? -6.467 -7.718 47.750 1.00 47.94 90 LYS A CA 1
ATOM 724 C C . LYS A 1 90 ? -5.105 -7.135 48.120 1.00 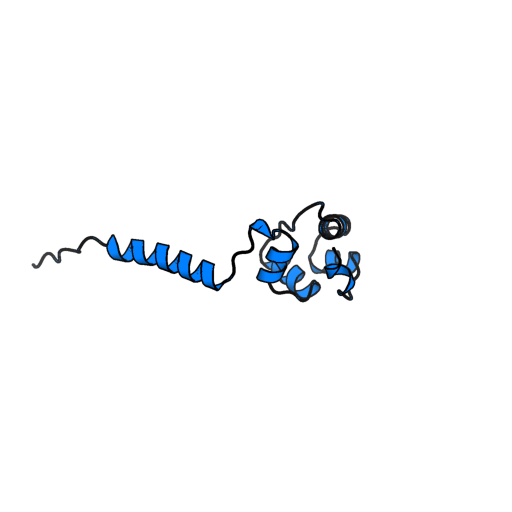47.94 90 LYS A C 1
ATOM 726 O O . LYS A 1 90 ? -4.085 -7.756 47.839 1.00 47.94 90 LYS A O 1
ATOM 731 N N . LYS A 1 91 ? -5.091 -5.938 48.707 1.00 43.53 91 LYS A N 1
ATOM 732 C CA . LYS A 1 91 ? -3.950 -5.497 49.506 1.00 43.53 91 LYS A CA 1
ATOM 733 C C . LYS A 1 91 ? -3.961 -6.370 50.759 1.00 43.53 91 LYS A C 1
ATOM 735 O O . LYS A 1 91 ? -4.890 -6.264 51.553 1.00 43.53 91 LYS A O 1
ATOM 740 N N . GLU A 1 92 ? -3.004 -7.285 50.870 1.00 42.72 92 GLU A N 1
ATOM 741 C CA . GLU A 1 92 ? -2.636 -7.837 52.171 1.00 42.72 92 GLU A CA 1
ATOM 742 C C . GLU A 1 92 ? -1.930 -6.717 52.934 1.00 42.72 92 GLU A C 1
ATOM 744 O O . GLU A 1 92 ? -0.881 -6.221 52.528 1.00 42.72 92 GLU A O 1
ATOM 749 N N . GLU A 1 93 ? -2.624 -6.242 53.960 1.00 48.56 93 GLU A N 1
ATOM 750 C CA . GLU A 1 93 ? -2.141 -5.318 54.974 1.00 48.56 93 GLU A CA 1
ATOM 751 C C . GLU A 1 93 ? -1.241 -6.113 55.926 1.00 48.56 93 GLU A C 1
ATOM 753 O O . GLU A 1 93 ? -1.640 -7.183 56.392 1.00 48.56 93 GLU A O 1
ATOM 758 N N . SER A 1 94 ? -0.024 -5.622 56.167 1.00 60.66 94 SER A N 1
ATOM 759 C CA . SER A 1 94 ? 0.897 -6.151 57.172 1.00 60.66 94 SER A CA 1
ATOM 760 C C . SER A 1 94 ? 1.662 -5.024 57.839 1.00 60.66 94 SER A C 1
ATOM 762 O O . SER A 1 94 ? 1.873 -3.980 57.179 1.00 60.66 94 SER A O 1
#

Radius of gyration: 20.93 Å; chains: 1; bounding box: 27×21×73 Å